Protein AF-A0A377Z7E3-F1 (afdb_monomer_lite)

Secondary structure (DSSP, 8-state):
-EEPTT---HHHHHHHHHHHHTT-TT--------------SS--HHHHHHHHHHTS-TTTEE--SSSGGGGGGG---PPPPP-B--HHHHTHHHHHHHHHHHT----HHHHHHHHHHHHHHTSPPBHHHHHHHHHHHSHHHH-HHHH---EETTEE-SS-HHHHHHHHHHH-TT------

Foldseek 3Di:
DFWDQVDADPCFVVVQVVCVVVVNPVDPIDGDDDDDDDDDDDDDPVVVVVVQPVVDDPVTHDDDPDPVCCVSNVDDDDDDDWDFQPCVVPNLVSVVVLCVVVVLPDDPVRSVVVSVVQVVVVHTDISVRSNVSSVCPPCVNVVDQQQDWDQDPNRTDPDGNVRVVCVVCVVPVPDDPPDD

Organism: Klebsiella pneumoniae subsp. ozaenae (NCBI:txid574)

Structure (mmCIF, N/CA/C/O backbone):
data_AF-A0A377Z7E3-F1
#
_entry.id   AF-A0A377Z7E3-F1
#
loop_
_atom_site.group_PDB
_atom_site.id
_atom_site.type_symbol
_atom_site.label_atom_id
_atom_site.label_alt_id
_atom_site.label_comp_id
_atom_site.label_asym_id
_atom_site.label_entity_id
_atom_site.label_seq_id
_atom_site.pdbx_PDB_ins_code
_atom_site.Cartn_x
_atom_site.Cartn_y
_atom_site.Cartn_z
_atom_site.occupancy
_atom_site.B_iso_or_equiv
_atom_site.auth_seq_id
_atom_site.auth_comp_id
_atom_site.auth_asym_id
_atom_site.auth_atom_id
_atom_site.pdbx_PDB_model_num
ATOM 1 N N . MET A 1 1 ? 14.430 1.741 -20.753 1.00 95.44 1 MET A N 1
ATOM 2 C CA . MET A 1 1 ? 13.654 2.227 -19.593 1.00 95.44 1 MET A CA 1
ATOM 3 C C . MET A 1 1 ? 12.196 1.831 -19.778 1.00 95.44 1 MET A C 1
ATOM 5 O O . MET A 1 1 ? 11.683 1.920 -20.891 1.00 95.44 1 MET A O 1
ATOM 9 N N . THR A 1 2 ? 11.559 1.338 -18.720 1.00 97.75 2 THR A N 1
ATOM 10 C CA . THR A 1 2 ? 10.147 0.916 -18.692 1.00 97.75 2 THR A CA 1
ATOM 11 C C . THR A 1 2 ? 9.539 1.254 -17.326 1.00 97.75 2 THR A C 1
ATOM 13 O O . THR A 1 2 ? 10.301 1.527 -16.396 1.00 97.75 2 THR A O 1
ATOM 16 N N . PRO A 1 3 ? 8.210 1.146 -17.136 1.00 97.88 3 PRO A N 1
ATOM 17 C CA . PRO A 1 3 ? 7.628 1.076 -15.795 1.00 97.88 3 PRO A CA 1
ATOM 18 C C . PRO A 1 3 ? 8.293 -0.021 -14.952 1.00 97.88 3 PRO A C 1
ATOM 20 O O . PRO A 1 3 ? 8.801 -1.009 -15.493 1.00 97.88 3 PRO A O 1
ATOM 23 N N . ARG A 1 4 ? 8.302 0.137 -13.626 1.00 97.12 4 ARG A N 1
ATOM 24 C CA . ARG A 1 4 ? 8.851 -0.877 -12.717 1.00 97.12 4 ARG A CA 1
ATOM 25 C C . ARG A 1 4 ? 8.019 -2.169 -12.793 1.00 97.12 4 ARG A C 1
ATOM 27 O O . ARG A 1 4 ? 6.788 -2.076 -12.750 1.00 97.12 4 ARG A O 1
ATOM 34 N N . PRO A 1 5 ? 8.634 -3.368 -12.827 1.00 96.38 5 PRO A N 1
ATOM 35 C CA . PRO A 1 5 ? 7.903 -4.627 -12.676 1.00 96.38 5 PRO A CA 1
ATOM 36 C C . PRO A 1 5 ? 6.971 -4.618 -11.456 1.00 96.38 5 PRO A C 1
ATOM 38 O O . PRO A 1 5 ? 7.317 -4.084 -10.403 1.00 96.38 5 PRO A O 1
ATOM 41 N N . GLY A 1 6 ? 5.776 -5.190 -11.614 1.00 95.31 6 GLY A N 1
ATOM 42 C CA . GLY A 1 6 ? 4.704 -5.118 -10.614 1.00 95.31 6 GLY A CA 1
ATOM 43 C C . GLY A 1 6 ? 3.823 -3.867 -10.706 1.00 95.31 6 GLY A C 1
ATOM 44 O O . GLY A 1 6 ? 2.843 -3.767 -9.973 1.00 95.31 6 GLY A O 1
ATOM 45 N N . THR A 1 7 ? 4.119 -2.934 -11.616 1.00 97.19 7 THR A N 1
ATOM 46 C CA . THR A 1 7 ? 3.246 -1.791 -11.925 1.00 97.19 7 THR A CA 1
ATOM 47 C C . THR A 1 7 ? 2.654 -1.909 -13.329 1.00 97.19 7 THR A C 1
ATOM 49 O O . THR A 1 7 ? 3.193 -2.601 -14.192 1.00 97.19 7 THR A O 1
ATOM 52 N N . ILE A 1 8 ? 1.520 -1.242 -13.550 1.00 97.69 8 ILE A N 1
ATOM 53 C CA . ILE A 1 8 ? 0.871 -1.119 -14.859 1.00 97.69 8 ILE A CA 1
ATOM 54 C C . ILE A 1 8 ? 0.723 0.371 -15.144 1.00 97.69 8 ILE A C 1
ATOM 56 O O . ILE A 1 8 ? 0.131 1.098 -14.342 1.00 97.69 8 ILE A O 1
ATOM 60 N N . SER A 1 9 ? 1.274 0.840 -16.264 1.00 98.06 9 SER A N 1
ATOM 61 C CA . SER A 1 9 ? 1.198 2.260 -16.601 1.00 98.06 9 SER A CA 1
ATOM 62 C C . SER A 1 9 ? -0.228 2.668 -17.015 1.00 98.06 9 SER A C 1
ATOM 64 O O . SER A 1 9 ? -0.956 1.876 -17.616 1.00 98.06 9 SER A O 1
ATOM 66 N N . PRO A 1 10 ? -0.647 3.931 -16.809 1.00 98.31 10 PRO A N 1
ATOM 67 C CA . PRO A 1 10 ? -1.912 4.420 -17.367 1.00 98.31 10 PRO A CA 1
ATOM 68 C C . PRO A 1 10 ? -1.971 4.341 -18.902 1.00 98.31 10 PRO A C 1
ATOM 70 O O . PRO A 1 10 ? -3.054 4.268 -19.485 1.00 98.31 10 PRO A O 1
ATOM 73 N N . TRP A 1 11 ? -0.807 4.370 -19.565 1.00 98.62 11 TRP A N 1
ATOM 74 C CA . TRP A 1 11 ? -0.704 4.139 -21.004 1.00 98.62 11 TRP A CA 1
ATOM 75 C C . TRP A 1 11 ? -1.096 2.700 -21.350 1.00 98.62 11 TRP A C 1
ATOM 77 O O . TRP A 1 11 ? -1.876 2.509 -22.278 1.00 98.62 11 TRP A O 1
ATOM 87 N N . SER A 1 12 ? -0.628 1.719 -20.570 1.00 98.44 12 SER A N 1
ATOM 88 C CA . SER A 1 12 ? -0.944 0.299 -20.740 1.00 98.44 12 SER A CA 1
ATOM 89 C C . SER A 1 12 ? -2.446 0.040 -20.713 1.00 98.44 12 SER A C 1
ATOM 91 O O . SER A 1 12 ? -2.963 -0.585 -21.641 1.00 98.44 12 SER A O 1
ATOM 93 N N . SER A 1 13 ? -3.163 0.581 -19.719 1.00 98.12 13 SER A N 1
ATOM 94 C CA . SER A 1 13 ? -4.624 0.445 -19.629 1.00 98.12 13 SER A CA 1
ATOM 95 C C . SER A 1 13 ? -5.312 0.973 -20.890 1.00 98.12 13 SER A C 1
ATOM 97 O O . SER A 1 13 ? -6.023 0.235 -21.562 1.00 98.12 13 SER A O 1
ATOM 99 N N . LYS A 1 14 ? -5.021 2.220 -21.289 1.00 98.44 14 LYS A N 1
ATOM 100 C CA . LYS A 1 14 ? -5.664 2.845 -22.458 1.00 98.44 14 LYS A CA 1
ATOM 101 C C . LYS A 1 14 ? -5.302 2.160 -23.775 1.00 98.44 14 LYS A C 1
ATOM 103 O O . LYS A 1 14 ? -6.159 2.008 -24.638 1.00 98.44 14 LYS A O 1
ATOM 108 N N . ALA A 1 15 ? -4.040 1.776 -23.959 1.00 98.62 15 ALA A N 1
ATOM 109 C CA . ALA A 1 15 ? -3.589 1.107 -25.175 1.00 98.62 15 ALA A CA 1
ATOM 110 C C . ALA A 1 15 ? -4.239 -0.274 -25.321 1.00 98.62 15 ALA A C 1
ATOM 112 O O . ALA A 1 15 ? -4.662 -0.640 -26.417 1.00 98.62 15 ALA A O 1
ATOM 113 N N . THR A 1 16 ? -4.357 -1.012 -24.215 1.00 98.50 16 THR A N 1
ATOM 114 C CA . THR A 1 16 ? -5.026 -2.318 -24.186 1.00 98.50 16 THR A CA 1
ATOM 115 C C . THR A 1 16 ? -6.519 -2.171 -24.493 1.00 98.50 16 THR A C 1
ATOM 117 O O . THR A 1 16 ? -7.018 -2.877 -25.367 1.00 98.50 16 THR A O 1
ATOM 120 N N . ASP A 1 17 ? -7.198 -1.184 -23.897 1.00 98.38 17 ASP A N 1
ATOM 121 C CA . ASP A 1 17 ? -8.607 -0.887 -24.199 1.00 98.38 17 ASP A CA 1
ATOM 122 C C . ASP A 1 17 ? -8.819 -0.539 -25.680 1.00 98.38 17 ASP A C 1
ATOM 124 O O . ASP A 1 17 ? -9.768 -1.006 -26.308 1.00 98.38 17 ASP A O 1
ATOM 128 N N . ILE A 1 18 ? -7.925 0.261 -26.276 1.00 98.62 18 ILE A N 1
ATOM 129 C CA . ILE A 1 18 ? -7.977 0.578 -27.712 1.00 98.62 18 ILE A CA 1
ATOM 130 C C . ILE A 1 18 ? -7.830 -0.699 -28.547 1.00 98.62 18 ILE A C 1
ATOM 132 O O . ILE A 1 18 ? -8.605 -0.898 -29.480 1.00 98.62 18 ILE A O 1
ATOM 136 N N . ALA A 1 19 ? -6.882 -1.579 -28.212 1.00 98.56 19 ALA A N 1
ATOM 137 C CA . ALA A 1 19 ? -6.703 -2.842 -28.924 1.00 98.56 19 ALA A CA 1
ATOM 138 C C . ALA A 1 19 ? -7.977 -3.704 -28.870 1.00 98.56 19 ALA A C 1
ATOM 140 O O . ALA A 1 19 ? -8.421 -4.211 -29.904 1.00 98.56 19 ALA A O 1
ATOM 141 N N . HIS A 1 20 ? -8.614 -3.808 -27.701 1.00 98.38 20 HIS A N 1
ATOM 142 C CA . HIS A 1 20 ? -9.880 -4.532 -27.538 1.00 98.38 20 HIS A CA 1
ATOM 143 C C . HIS A 1 20 ? -11.024 -3.893 -28.328 1.00 98.38 20 HIS A C 1
ATOM 145 O O . HIS A 1 20 ? -11.742 -4.603 -29.029 1.00 98.38 20 HIS A O 1
ATOM 151 N N . ASN A 1 21 ? -11.147 -2.564 -28.305 1.00 98.25 21 ASN A N 1
ATOM 152 C CA . ASN A 1 21 ? -12.148 -1.829 -29.087 1.00 98.25 21 ASN A CA 1
ATOM 153 C C . ASN A 1 21 ? -11.942 -1.969 -30.605 1.00 98.25 21 ASN A C 1
ATOM 155 O O . ASN A 1 21 ? -12.898 -1.880 -31.372 1.00 98.25 21 ASN A O 1
ATOM 159 N N . CYS A 1 22 ? -10.711 -2.232 -31.047 1.00 98.38 22 CYS A N 1
ATOM 160 C CA . CYS A 1 22 ? -10.384 -2.573 -32.431 1.00 98.38 22 CYS A CA 1
ATOM 161 C C . CYS A 1 22 ? -10.582 -4.067 -32.765 1.00 98.38 22 CYS A C 1
ATOM 163 O O . CYS A 1 22 ? -10.212 -4.497 -33.856 1.00 98.38 22 CYS A O 1
ATOM 165 N N . GLY A 1 23 ? -11.151 -4.866 -31.856 1.00 98.06 23 GLY A N 1
ATOM 166 C CA . GLY A 1 23 ? -11.430 -6.290 -32.065 1.00 98.06 23 GLY A CA 1
ATOM 167 C C . GLY A 1 23 ? -10.241 -7.225 -31.820 1.00 98.06 23 GLY A C 1
ATOM 168 O O . GLY A 1 23 ? -10.328 -8.409 -32.140 1.00 98.06 23 GLY A O 1
ATOM 169 N N . LEU A 1 24 ? -9.135 -6.738 -31.246 1.00 98.38 24 LEU A N 1
ATOM 170 C CA . LEU A 1 24 ? -7.927 -7.530 -30.983 1.00 98.38 24 LEU A CA 1
ATOM 171 C C . LEU A 1 24 ? -7.981 -8.203 -29.603 1.00 98.38 24 LEU A C 1
ATOM 173 O O . LEU A 1 24 ? -7.164 -7.927 -28.724 1.00 98.38 24 LEU A O 1
ATOM 177 N N . ALA A 1 25 ? -8.948 -9.100 -29.403 1.00 97.06 25 ALA A N 1
ATOM 178 C CA . ALA A 1 25 ? -9.170 -9.784 -28.124 1.00 97.06 25 ALA A CA 1
ATOM 179 C C . ALA A 1 25 ? -7.989 -10.667 -27.663 1.00 97.06 25 ALA A C 1
ATOM 181 O O . ALA A 1 25 ? -7.880 -10.988 -26.483 1.00 97.06 25 ALA A O 1
ATOM 182 N N . GLN A 1 26 ? -7.086 -11.049 -28.571 1.00 98.06 26 GLN A N 1
ATOM 183 C CA . GLN A 1 26 ? -5.872 -11.808 -28.256 1.00 98.06 26 GLN A CA 1
ATOM 184 C C . GLN A 1 26 ? -4.817 -10.994 -27.487 1.00 98.06 26 GLN A C 1
ATOM 186 O O . GLN A 1 26 ? -3.887 -11.568 -26.922 1.00 98.06 26 GLN A O 1
ATOM 191 N N . VAL A 1 27 ? -4.923 -9.661 -27.484 1.00 98.06 27 VAL A N 1
ATOM 192 C CA . VAL A 1 27 ? -3.998 -8.787 -26.757 1.00 98.06 27 VAL A CA 1
ATOM 193 C C . VAL A 1 27 ? -4.365 -8.811 -25.276 1.00 98.06 27 VAL A C 1
ATOM 195 O O . VAL A 1 27 ? -5.354 -8.213 -24.873 1.00 98.06 27 VAL A O 1
ATOM 198 N N . VAL A 1 28 ? -3.566 -9.485 -24.447 1.00 97.38 28 VAL A N 1
ATOM 199 C CA . VAL A 1 28 ? -3.808 -9.539 -22.991 1.00 97.38 28 VAL A CA 1
ATOM 200 C C . VAL A 1 28 ? -3.467 -8.204 -22.327 1.00 97.38 28 VAL A C 1
ATOM 202 O O . VAL A 1 28 ? -4.223 -7.716 -21.490 1.00 97.38 28 VAL A O 1
ATOM 205 N N . ARG A 1 29 ? -2.327 -7.609 -22.698 1.00 98.19 29 ARG A N 1
ATOM 206 C CA . ARG A 1 29 ? -1.879 -6.297 -22.223 1.00 98.19 29 ARG A CA 1
ATOM 207 C C . ARG A 1 29 ? -0.807 -5.725 -23.145 1.00 98.19 29 ARG A C 1
ATOM 209 O O . ARG A 1 29 ? 0.073 -6.457 -23.588 1.00 98.19 29 ARG A O 1
ATOM 216 N N . LEU A 1 30 ? -0.851 -4.418 -23.384 1.00 98.19 30 LEU A N 1
ATOM 217 C CA . LEU A 1 30 ? 0.221 -3.661 -24.037 1.00 98.19 30 LEU A CA 1
ATOM 218 C C . LEU A 1 30 ? 1.007 -2.862 -23.005 1.00 98.19 30 LEU A C 1
ATOM 220 O O . LEU A 1 30 ? 0.415 -2.320 -22.082 1.00 98.19 30 LEU A O 1
ATOM 224 N N . GLU A 1 31 ? 2.318 -2.727 -23.175 1.00 98.25 31 GLU A N 1
ATOM 225 C CA . GLU A 1 31 ? 3.137 -1.806 -22.378 1.00 98.25 31 GLU A CA 1
ATOM 226 C C . GLU A 1 31 ? 4.110 -1.043 -23.281 1.00 98.25 31 GLU A C 1
ATOM 228 O O . GLU A 1 31 ? 4.404 -1.479 -24.397 1.00 98.25 31 GLU A O 1
ATOM 233 N N . ARG A 1 32 ? 4.578 0.117 -22.815 1.00 97.62 32 ARG A N 1
ATOM 234 C CA . ARG A 1 32 ? 5.513 0.972 -23.546 1.00 97.62 32 ARG A CA 1
ATOM 235 C C . ARG A 1 32 ? 6.796 1.182 -22.754 1.00 97.62 32 ARG A C 1
ATOM 237 O O . ARG A 1 32 ? 6.765 1.464 -21.561 1.00 97.62 32 ARG A O 1
ATOM 244 N N . GLY A 1 33 ? 7.918 1.118 -23.460 1.00 96.56 33 GLY A N 1
ATOM 245 C CA . GLY A 1 33 ? 9.230 1.517 -22.963 1.00 96.56 33 GLY A CA 1
ATOM 246 C C . GLY A 1 33 ? 9.885 2.558 -23.864 1.00 96.56 33 GLY A C 1
ATOM 247 O O . GLY A 1 33 ? 9.421 2.819 -24.975 1.00 96.56 33 GLY A O 1
ATOM 248 N N . VAL A 1 34 ? 10.986 3.125 -23.378 1.00 97.00 34 VAL A N 1
ATOM 249 C CA . VAL A 1 34 ? 11.892 3.987 -24.142 1.00 97.00 34 VAL A CA 1
ATOM 250 C C . VAL A 1 34 ? 13.253 3.304 -24.223 1.00 97.00 34 VAL A C 1
ATOM 252 O O . VAL A 1 34 ? 13.865 2.988 -23.196 1.00 97.00 34 VAL A O 1
ATOM 255 N N . ALA A 1 35 ? 13.720 3.060 -25.445 1.00 97.00 35 ALA A N 1
ATOM 256 C CA . ALA A 1 35 ? 15.075 2.599 -25.708 1.00 97.00 35 ALA A CA 1
ATOM 257 C C . ALA A 1 35 ? 15.986 3.820 -25.880 1.00 97.00 35 ALA A C 1
ATOM 259 O O . ALA A 1 35 ? 15.791 4.615 -26.799 1.00 97.00 35 ALA A O 1
ATOM 260 N N . TYR A 1 36 ? 16.958 3.968 -24.983 1.00 96.25 36 TYR A N 1
ATOM 261 C CA . TYR A 1 36 ? 17.999 4.983 -25.098 1.00 96.25 36 TYR A CA 1
ATOM 262 C C . TYR A 1 36 ? 19.238 4.353 -25.718 1.00 96.25 36 TYR A C 1
ATOM 264 O O . TYR A 1 36 ? 19.710 3.319 -25.252 1.00 96.25 36 TYR A O 1
ATOM 272 N N . TYR A 1 37 ? 19.771 5.008 -26.742 1.00 94.81 37 TYR A N 1
ATOM 273 C CA . TYR A 1 37 ? 21.060 4.680 -27.330 1.00 94.81 37 TYR A CA 1
ATOM 274 C C . TYR A 1 37 ? 22.030 5.775 -26.908 1.00 94.81 37 TYR A C 1
ATOM 276 O O . TYR A 1 37 ? 21.859 6.934 -27.282 1.00 94.81 37 TYR A O 1
ATOM 284 N N . VAL A 1 38 ? 22.993 5.421 -26.060 1.00 93.44 38 VAL A N 1
ATOM 285 C CA . VAL A 1 38 ? 23.959 6.365 -25.497 1.00 93.44 38 VAL A CA 1
ATOM 286 C C . VAL A 1 38 ? 25.308 6.111 -26.144 1.00 93.44 38 VAL A C 1
ATOM 288 O O . VAL A 1 38 ? 25.922 5.068 -25.928 1.00 93.44 38 VAL A O 1
ATOM 291 N N . GLU A 1 39 ? 25.771 7.076 -26.928 1.00 94.62 39 GLU A N 1
ATOM 292 C CA . GLU A 1 39 ? 27.135 7.092 -27.440 1.00 94.62 39 GLU A CA 1
ATOM 293 C C . GLU A 1 39 ? 28.033 7.814 -26.435 1.00 94.62 39 GLU A C 1
ATOM 295 O O . GLU A 1 39 ? 27.836 8.989 -26.127 1.00 94.62 39 GLU A O 1
ATOM 300 N N . ALA A 1 40 ? 29.023 7.101 -25.908 1.00 90.44 40 ALA A N 1
ATOM 301 C CA . ALA A 1 40 ? 30.016 7.646 -24.998 1.00 90.44 40 ALA A CA 1
ATOM 302 C C . ALA A 1 40 ? 31.382 7.006 -25.274 1.00 90.44 40 ALA A C 1
ATOM 304 O O . ALA A 1 40 ? 31.472 5.914 -25.841 1.00 90.44 40 ALA A O 1
ATOM 305 N N . SER A 1 41 ? 32.455 7.678 -24.852 1.00 89.56 41 SER A N 1
ATOM 306 C CA . SER A 1 41 ? 33.762 7.032 -24.707 1.00 89.56 41 SER A CA 1
ATOM 307 C C . SER A 1 41 ? 33.707 5.969 -23.598 1.00 89.56 41 SER A C 1
ATOM 309 O O . SER A 1 41 ? 32.645 5.667 -23.056 1.00 89.56 41 SER A O 1
ATOM 311 N N . THR A 1 42 ? 34.840 5.365 -23.243 1.00 93.00 42 THR A N 1
ATOM 312 C CA . THR A 1 42 ? 34.879 4.323 -22.212 1.00 93.00 42 THR A CA 1
ATOM 313 C C . THR A 1 42 ? 34.376 4.854 -20.865 1.00 93.00 42 THR A C 1
ATOM 315 O O . THR A 1 42 ? 35.088 5.576 -20.167 1.00 93.00 42 THR A O 1
ATOM 318 N N . LEU A 1 43 ? 33.148 4.484 -20.498 1.00 94.19 43 LEU A N 1
ATOM 319 C CA . LEU A 1 43 ? 32.571 4.741 -19.184 1.00 94.19 43 LEU A CA 1
ATOM 320 C C . LEU A 1 43 ? 32.850 3.559 -18.258 1.00 94.19 43 LEU A C 1
ATOM 322 O O . LEU A 1 43 ? 32.777 2.395 -18.655 1.00 94.19 43 LEU A O 1
ATOM 326 N N . THR A 1 44 ? 33.146 3.867 -17.002 1.00 96.25 44 THR A N 1
ATOM 327 C CA . THR A 1 44 ? 33.170 2.870 -15.927 1.00 96.25 44 THR A CA 1
ATOM 328 C C . THR A 1 44 ? 31.747 2.427 -15.575 1.00 96.25 44 THR A C 1
ATOM 330 O O . THR A 1 44 ? 30.774 3.123 -15.868 1.00 96.25 44 THR A O 1
ATOM 333 N N . GLU A 1 45 ? 31.606 1.294 -14.890 1.00 94.00 45 GLU A N 1
ATOM 334 C CA . GLU A 1 45 ? 30.305 0.794 -14.418 1.00 94.00 45 GLU A CA 1
ATOM 335 C C . GLU A 1 45 ? 29.559 1.822 -13.545 1.00 94.00 45 GLU A C 1
ATOM 337 O O . GLU A 1 45 ? 28.366 2.055 -13.729 1.00 94.00 45 GLU A O 1
ATOM 342 N N . ALA A 1 46 ? 30.277 2.524 -12.660 1.00 96.44 46 ALA A N 1
ATOM 343 C CA . ALA A 1 46 ? 29.700 3.579 -11.825 1.00 96.44 46 ALA A CA 1
ATOM 344 C C . ALA A 1 46 ? 29.173 4.767 -12.650 1.00 96.44 46 ALA A C 1
ATOM 346 O O . ALA A 1 46 ? 28.151 5.362 -12.310 1.00 96.44 46 ALA A O 1
ATOM 347 N N . GLN A 1 47 ? 29.844 5.104 -13.755 1.00 96.31 47 GLN A N 1
ATOM 348 C CA . GLN A 1 47 ? 29.383 6.155 -14.662 1.00 96.31 47 GLN A CA 1
ATOM 349 C C . GLN A 1 47 ? 28.165 5.704 -15.471 1.00 96.31 47 GLN A C 1
ATOM 351 O O . GLN A 1 47 ? 27.247 6.498 -15.654 1.00 96.31 47 GLN A O 1
ATOM 356 N N . TRP A 1 48 ? 28.098 4.436 -15.885 1.00 95.12 48 TRP A N 1
ATOM 357 C CA . TRP A 1 48 ? 26.889 3.879 -16.496 1.00 95.12 48 TRP A CA 1
ATOM 358 C C . TRP A 1 48 ? 25.693 3.892 -15.542 1.00 95.12 48 TRP A C 1
ATOM 360 O O . TRP A 1 48 ? 24.591 4.244 -15.959 1.00 95.12 48 TRP A O 1
ATOM 370 N N . ALA A 1 49 ? 25.904 3.593 -14.258 1.00 94.62 49 ALA A N 1
ATOM 371 C CA . ALA A 1 49 ? 24.858 3.707 -13.244 1.00 94.62 49 ALA A CA 1
ATOM 372 C C . ALA A 1 49 ? 24.369 5.159 -13.076 1.00 94.62 49 ALA A C 1
ATOM 374 O O . ALA A 1 49 ? 23.165 5.388 -12.964 1.00 94.62 49 ALA A O 1
ATOM 375 N N . ALA A 1 50 ? 25.278 6.140 -13.118 1.00 95.94 50 ALA A N 1
ATOM 376 C CA . ALA A 1 50 ? 24.917 7.558 -13.084 1.00 95.94 50 ALA A CA 1
ATOM 377 C C . ALA A 1 50 ? 24.118 7.979 -14.328 1.00 95.94 50 ALA A C 1
ATOM 379 O O . ALA A 1 50 ? 23.087 8.628 -14.198 1.00 95.94 50 ALA A O 1
ATOM 380 N N . VAL A 1 51 ? 24.529 7.543 -15.524 1.00 95.44 51 VAL A N 1
ATOM 381 C CA . VAL A 1 51 ? 23.765 7.774 -16.762 1.00 95.44 51 VAL A CA 1
ATOM 382 C C . VAL A 1 51 ? 22.369 7.163 -16.654 1.00 95.44 51 VAL A C 1
ATOM 384 O O . VAL A 1 51 ? 21.385 7.833 -16.940 1.00 95.44 51 VAL A O 1
ATOM 387 N N . ALA A 1 52 ? 22.256 5.915 -16.196 1.00 95.38 52 ALA A N 1
ATOM 388 C CA . ALA A 1 52 ? 20.963 5.268 -16.008 1.00 95.38 52 ALA A CA 1
ATOM 389 C C . ALA A 1 52 ? 20.068 6.049 -15.031 1.00 95.38 52 ALA A C 1
ATOM 391 O O . ALA A 1 52 ? 18.877 6.190 -15.300 1.00 95.38 52 ALA A O 1
ATOM 392 N N . ALA A 1 53 ? 20.625 6.586 -13.940 1.00 96.69 53 ALA A N 1
ATOM 393 C CA . ALA A 1 53 ? 19.894 7.391 -12.960 1.00 96.69 53 ALA A CA 1
ATOM 394 C C . ALA A 1 53 ? 19.311 8.691 -13.543 1.00 96.69 53 ALA A C 1
ATOM 396 O O . ALA A 1 53 ? 18.223 9.084 -13.139 1.00 96.69 53 ALA A O 1
ATOM 397 N N . GLU A 1 54 ? 19.978 9.311 -14.519 1.00 96.81 54 GLU A N 1
ATOM 398 C CA . GLU A 1 54 ? 19.465 10.497 -15.227 1.00 96.81 54 GLU A CA 1
ATOM 399 C C . GLU A 1 54 ? 18.358 10.163 -16.245 1.00 96.81 54 GLU A C 1
ATOM 401 O O .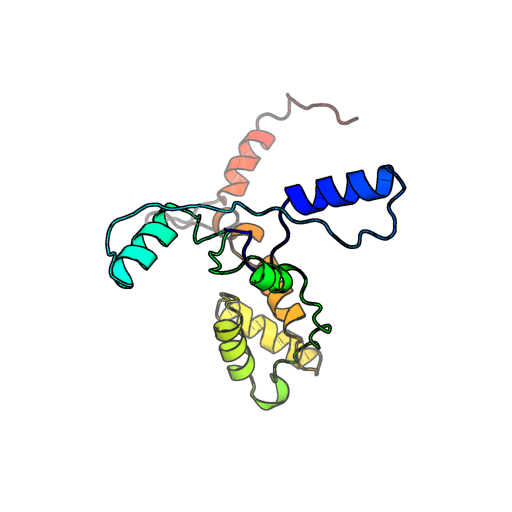 GLU A 1 54 ? 17.591 11.033 -16.653 1.00 96.81 54 GLU A O 1
ATOM 406 N N . LEU A 1 55 ? 18.266 8.902 -16.683 1.00 96.50 55 LEU A N 1
ATOM 407 C CA . LEU A 1 55 ? 17.364 8.467 -17.757 1.00 96.50 55 LEU A CA 1
ATOM 408 C C . LEU A 1 55 ? 16.026 7.893 -17.271 1.00 96.50 55 LEU A C 1
ATOM 410 O O . LEU A 1 55 ? 15.225 7.460 -18.104 1.00 96.50 55 LEU A O 1
ATOM 414 N N . HIS A 1 56 ? 15.783 7.828 -15.961 1.00 97.56 56 HIS A N 1
ATOM 415 C CA . HIS A 1 56 ? 14.533 7.284 -15.431 1.00 97.56 56 HIS A CA 1
ATOM 416 C C . HIS A 1 56 ? 14.133 7.907 -14.092 1.00 97.56 56 HIS A C 1
ATOM 418 O O . HIS A 1 56 ? 14.975 8.312 -13.292 1.00 97.56 56 HIS A O 1
ATOM 424 N N . ASP A 1 57 ? 12.835 7.900 -13.802 1.00 97.75 57 ASP A N 1
ATOM 425 C CA . ASP A 1 57 ? 12.338 8.161 -12.454 1.00 97.75 57 ASP A CA 1
ATOM 426 C C . ASP A 1 57 ? 12.439 6.887 -11.606 1.00 97.75 57 ASP A C 1
ATOM 428 O O . ASP A 1 57 ? 11.659 5.943 -11.763 1.00 97.75 57 ASP A O 1
ATOM 432 N N . ARG A 1 58 ? 13.354 6.877 -10.630 1.00 97.00 58 ARG A N 1
ATOM 433 C CA . ARG A 1 58 ? 13.541 5.744 -9.705 1.00 97.00 58 ARG A CA 1
ATOM 434 C C . ARG A 1 58 ? 12.263 5.310 -8.974 1.00 97.00 58 ARG A C 1
ATOM 436 O O . ARG A 1 58 ? 12.182 4.167 -8.524 1.00 97.00 58 ARG A O 1
ATOM 443 N N . MET A 1 59 ? 11.280 6.201 -8.805 1.00 97.12 59 MET A N 1
ATOM 444 C CA . MET A 1 59 ? 10.020 5.936 -8.105 1.00 97.12 59 MET A CA 1
ATOM 445 C C . MET A 1 59 ? 8.972 5.246 -8.980 1.00 97.12 59 MET A C 1
ATOM 447 O O . MET A 1 59 ? 8.090 4.590 -8.415 1.00 97.12 59 MET A O 1
ATOM 451 N N . MET A 1 60 ? 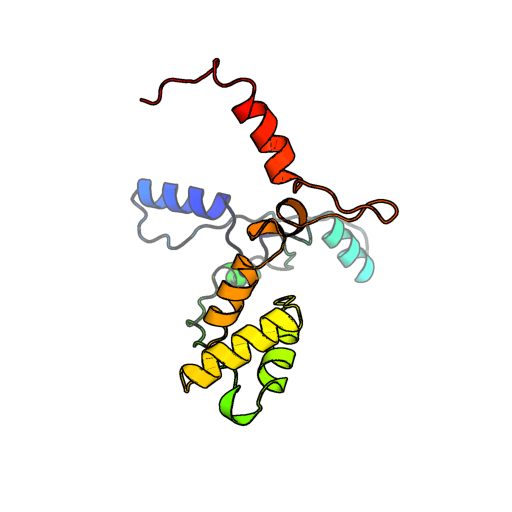9.094 5.296 -10.307 1.00 97.00 60 MET A N 1
ATOM 452 C CA . MET A 1 60 ? 8.095 4.739 -11.232 1.00 97.00 60 MET A CA 1
ATOM 453 C C . MET A 1 60 ? 8.670 3.749 -12.248 1.00 97.00 60 MET A C 1
ATOM 455 O O . MET A 1 60 ? 7.953 2.872 -12.731 1.00 97.00 60 MET A O 1
ATOM 459 N N . GLU A 1 61 ? 9.956 3.856 -12.557 1.00 98.00 61 GLU A N 1
ATOM 460 C CA . GLU A 1 61 ? 10.574 3.221 -13.714 1.00 98.00 61 GLU A CA 1
ATOM 461 C C . GLU A 1 61 ? 11.730 2.297 -13.319 1.00 98.00 61 GLU A C 1
ATOM 463 O O . GLU A 1 61 ? 12.163 2.212 -12.167 1.00 98.00 61 GLU A O 1
ATOM 468 N N . SER A 1 62 ? 12.211 1.532 -14.291 1.00 96.56 62 SER A N 1
ATOM 469 C CA . SER A 1 62 ? 13.396 0.687 -14.178 1.00 96.56 62 SER A CA 1
ATOM 470 C C . SER A 1 62 ? 14.176 0.689 -15.488 1.00 96.56 62 SER A C 1
ATOM 472 O O . SER A 1 62 ? 13.621 0.860 -16.582 1.00 96.56 62 SER A O 1
ATOM 474 N N . VAL A 1 63 ? 15.489 0.505 -15.373 1.00 96.38 63 VAL A N 1
ATOM 475 C CA . VAL A 1 63 ? 16.400 0.405 -16.513 1.00 96.38 63 VAL A CA 1
ATOM 476 C C . VAL A 1 63 ? 16.768 -1.058 -16.715 1.00 96.38 63 VAL A C 1
ATOM 478 O O . VAL A 1 63 ? 17.118 -1.758 -15.769 1.00 96.38 63 VAL A O 1
ATOM 481 N N . PHE A 1 64 ? 16.667 -1.503 -17.962 1.00 94.94 64 PHE A N 1
ATOM 482 C CA . PHE A 1 64 ? 17.097 -2.818 -18.412 1.00 94.94 64 PHE A CA 1
ATOM 483 C C . PHE A 1 64 ? 18.138 -2.645 -19.514 1.00 94.94 64 PHE A C 1
ATOM 485 O O . PHE A 1 64 ? 18.090 -1.669 -20.266 1.00 94.94 64 PHE A O 1
ATOM 492 N N . ASP A 1 65 ? 19.056 -3.597 -19.579 1.00 91.19 65 ASP A N 1
ATOM 493 C CA . ASP A 1 65 ? 20.149 -3.709 -20.545 1.00 91.19 65 ASP A CA 1
ATOM 494 C C . ASP A 1 65 ? 19.724 -4.374 -21.865 1.00 91.19 65 ASP A C 1
ATOM 496 O O . ASP A 1 65 ? 20.365 -4.161 -22.892 1.00 91.19 65 ASP A O 1
ATOM 500 N N . ALA A 1 66 ? 18.624 -5.130 -21.854 1.00 93.19 66 ALA A N 1
ATOM 501 C CA . ALA A 1 66 ? 18.086 -5.841 -23.011 1.00 93.19 66 ALA A CA 1
ATOM 502 C C . ALA A 1 66 ? 16.567 -5.641 -23.160 1.00 93.19 66 ALA A C 1
ATOM 504 O O . ALA A 1 66 ? 15.853 -5.433 -22.174 1.00 93.19 66 ALA A O 1
ATOM 505 N N . LEU A 1 67 ? 16.053 -5.725 -24.393 1.00 92.88 67 LEU A N 1
ATOM 506 C CA . LEU A 1 67 ? 14.614 -5.587 -24.666 1.00 92.88 67 LEU A CA 1
ATOM 507 C C . LEU A 1 67 ? 13.821 -6.778 -24.115 1.00 92.88 67 LEU A C 1
ATOM 509 O O . LEU A 1 67 ? 12.720 -6.605 -23.596 1.00 92.88 67 LEU A O 1
ATOM 513 N N . GLU A 1 68 ? 14.410 -7.969 -24.166 1.00 94.00 68 GLU A N 1
ATOM 514 C CA . GLU A 1 68 ? 13.849 -9.237 -23.698 1.00 94.00 68 GLU A CA 1
ATOM 515 C C . GLU A 1 68 ? 13.578 -9.208 -22.188 1.00 94.00 68 GLU A C 1
ATOM 517 O O . GLU A 1 68 ? 12.618 -9.802 -21.704 1.00 94.00 68 GLU A O 1
ATOM 522 N N . ALA A 1 69 ? 14.352 -8.426 -21.425 1.00 93.25 69 ALA A N 1
ATOM 523 C CA . ALA A 1 69 ? 14.096 -8.219 -20.001 1.00 93.25 69 ALA A CA 1
ATOM 524 C C . ALA A 1 69 ? 12.723 -7.568 -19.726 1.00 93.25 69 ALA A C 1
ATOM 526 O O . ALA A 1 69 ? 12.211 -7.676 -18.608 1.00 93.25 69 ALA A O 1
ATOM 527 N N . GLY A 1 70 ? 12.103 -6.950 -20.740 1.00 92.00 70 GLY A N 1
ATOM 528 C CA . GLY A 1 70 ? 10.735 -6.439 -20.701 1.00 92.00 70 GLY A CA 1
ATOM 529 C C . GLY A 1 70 ? 9.670 -7.511 -20.440 1.00 92.00 70 GLY A C 1
ATOM 530 O O . GLY A 1 70 ? 8.594 -7.172 -19.952 1.00 92.00 70 GLY A O 1
ATOM 531 N N . GLU A 1 71 ? 9.962 -8.801 -20.647 1.00 94.56 71 GLU A N 1
ATOM 532 C CA . GLU A 1 71 ? 9.064 -9.906 -20.268 1.00 94.56 71 GLU A CA 1
ATOM 533 C C . GLU A 1 71 ? 8.699 -9.879 -18.774 1.00 94.56 71 GLU A C 1
ATOM 535 O O . GLU A 1 71 ? 7.576 -10.220 -18.398 1.00 94.56 71 GLU A O 1
ATOM 540 N N . LYS A 1 72 ? 9.600 -9.374 -17.916 1.00 95.44 72 LYS A N 1
ATOM 541 C CA . LYS A 1 72 ? 9.363 -9.209 -16.469 1.00 95.44 72 LYS A CA 1
ATOM 542 C C . LYS A 1 72 ? 8.165 -8.313 -16.158 1.00 95.44 72 LYS A C 1
ATOM 544 O O . LYS A 1 72 ? 7.575 -8.440 -15.087 1.00 95.44 72 LYS A O 1
ATOM 549 N N . LEU A 1 73 ? 7.788 -7.421 -17.074 1.00 96.75 73 LEU A N 1
ATOM 550 C CA . LEU A 1 73 ? 6.610 -6.572 -16.916 1.00 96.75 73 LEU A CA 1
ATOM 551 C C . LEU A 1 73 ? 5.316 -7.379 -16.969 1.00 96.75 73 LEU A C 1
ATOM 553 O O . LEU A 1 73 ? 4.316 -6.897 -16.447 1.00 96.75 73 LEU A O 1
ATOM 557 N N . PHE A 1 74 ? 5.327 -8.577 -17.565 1.00 96.81 74 PHE A N 1
ATOM 558 C CA . PHE A 1 74 ? 4.164 -9.431 -17.830 1.00 96.81 74 PHE A CA 1
ATOM 559 C C . PHE A 1 74 ? 4.122 -10.714 -16.996 1.00 96.81 74 PHE A C 1
ATOM 561 O O . PHE A 1 74 ? 3.326 -11.605 -17.284 1.00 96.81 74 PHE A O 1
ATOM 568 N N . ALA A 1 75 ? 4.941 -10.806 -15.947 1.00 94.44 75 ALA A N 1
ATOM 569 C CA . ALA A 1 75 ? 4.948 -11.960 -15.059 1.00 94.44 75 ALA A CA 1
ATOM 570 C C . ALA A 1 75 ? 3.555 -12.225 -14.455 1.00 94.44 75 ALA A C 1
ATOM 572 O O . ALA A 1 75 ? 2.907 -11.330 -13.906 1.00 94.44 75 ALA A O 1
ATOM 573 N N . HIS A 1 76 ? 3.108 -13.479 -14.540 1.00 92.25 76 HIS A N 1
ATOM 574 C CA . HIS A 1 76 ? 1.902 -13.949 -13.868 1.00 92.25 76 HIS A CA 1
ATOM 575 C C . HIS A 1 76 ? 2.270 -14.519 -12.500 1.00 92.25 76 HIS A C 1
ATOM 577 O O . HIS A 1 76 ? 3.104 -15.417 -12.392 1.00 92.25 76 HIS A O 1
ATOM 583 N N . HIS A 1 77 ? 1.612 -14.018 -11.459 1.00 91.75 77 HIS A N 1
ATOM 584 C CA . HIS A 1 77 ? 1.781 -14.491 -10.090 1.00 91.75 77 HIS A CA 1
ATOM 585 C C . HIS A 1 77 ? 0.520 -15.217 -9.631 1.00 91.75 77 HIS A C 1
ATOM 587 O O . HIS A 1 77 ? -0.594 -14.851 -10.009 1.00 91.75 77 HIS A O 1
ATOM 593 N N . GLN A 1 78 ? 0.698 -16.251 -8.814 1.00 94.56 78 GLN A N 1
ATOM 594 C CA . GLN A 1 78 ? -0.425 -16.896 -8.143 1.00 94.56 78 GLN A CA 1
ATOM 595 C C . GLN A 1 78 ? -0.915 -16.012 -6.988 1.00 94.56 78 GLN A C 1
ATOM 597 O O . GLN A 1 78 ? -0.086 -15.351 -6.356 1.00 94.56 78 GLN A O 1
ATOM 602 N N . PRO A 1 79 ? -2.228 -15.991 -6.693 1.00 95.31 79 PRO A N 1
ATOM 603 C CA . PRO A 1 79 ? -2.749 -15.273 -5.537 1.00 95.31 79 PRO A CA 1
ATOM 604 C C . PRO A 1 79 ? -2.063 -15.713 -4.237 1.00 95.31 79 PRO A C 1
ATOM 606 O O . PRO A 1 79 ? -2.005 -16.905 -3.931 1.00 95.31 79 PRO A O 1
ATOM 609 N N . THR A 1 80 ? -1.561 -14.750 -3.464 1.00 94.81 80 THR A N 1
ATOM 610 C CA . THR A 1 80 ? -0.986 -15.007 -2.138 1.00 94.81 80 THR A CA 1
ATOM 611 C C . THR A 1 80 ? -2.108 -15.339 -1.145 1.00 94.81 80 THR A C 1
ATOM 613 O O . THR A 1 80 ? -3.111 -14.620 -1.120 1.00 94.81 80 THR A O 1
ATOM 616 N N . PRO A 1 81 ? -1.980 -16.403 -0.328 1.00 96.44 81 PRO A N 1
ATOM 617 C CA . PRO A 1 81 ? -2.976 -16.727 0.689 1.00 96.44 81 PRO A CA 1
ATOM 618 C C . PRO A 1 81 ? -3.000 -15.680 1.812 1.00 96.44 81 PRO A C 1
ATOM 620 O O . PRO A 1 81 ? -2.006 -15.005 2.074 1.00 96.44 81 PRO A O 1
ATOM 623 N N . VAL A 1 82 ? -4.142 -15.582 2.494 1.00 96.81 82 VAL A N 1
ATOM 624 C CA . VAL A 1 82 ? -4.306 -14.751 3.696 1.00 96.81 82 VAL A CA 1
ATOM 625 C C . VAL A 1 82 ? -3.382 -15.228 4.820 1.00 96.81 82 VAL A C 1
ATOM 627 O O . VAL A 1 82 ? -3.193 -16.436 4.993 1.00 96.81 82 VAL A O 1
ATOM 630 N N . THR A 1 83 ? -2.843 -14.295 5.607 1.00 97.38 83 THR A N 1
ATOM 631 C CA . THR A 1 83 ? -2.011 -14.620 6.773 1.00 97.38 83 THR A CA 1
ATOM 632 C C . THR A 1 83 ? -2.771 -14.344 8.064 1.00 97.38 83 THR A C 1
ATOM 634 O O . THR A 1 83 ? -3.244 -13.234 8.291 1.00 97.38 83 THR A O 1
ATOM 637 N N . SER A 1 84 ? -2.849 -15.339 8.946 1.00 98.12 84 SER A N 1
ATOM 638 C CA . SER A 1 84 ? -3.357 -15.163 10.310 1.00 98.12 84 SER A CA 1
ATOM 639 C C . SER A 1 84 ? -2.243 -14.647 11.226 1.00 98.12 84 SER A C 1
ATOM 641 O O . SER A 1 84 ? -1.110 -15.116 11.140 1.00 98.12 84 SER A O 1
ATOM 643 N N . VAL A 1 85 ? -2.561 -13.722 12.130 1.00 98.44 85 VAL A N 1
ATOM 644 C CA . VAL A 1 85 ? -1.662 -13.247 13.196 1.00 98.44 85 VAL A CA 1
ATOM 645 C C . VAL A 1 85 ? -1.993 -13.996 14.483 1.00 98.44 85 VAL A C 1
ATOM 647 O O . VAL A 1 85 ? -3.147 -13.984 14.908 1.00 98.44 85 VAL A O 1
ATOM 650 N N . ASP A 1 86 ? -1.015 -14.675 15.086 1.00 98.12 86 ASP A N 1
ATOM 651 C CA . ASP A 1 86 ? -1.266 -15.642 16.164 1.00 98.12 86 ASP A CA 1
ATOM 652 C C . ASP A 1 86 ? -1.464 -15.013 17.552 1.00 98.12 86 ASP A C 1
ATOM 654 O O . ASP A 1 86 ? -0.699 -15.226 18.487 1.00 98.12 86 ASP A O 1
ATOM 658 N N . LEU A 1 87 ? -2.532 -14.231 17.702 1.00 98.25 87 LEU A N 1
ATOM 659 C CA . LEU A 1 87 ? -2.915 -13.619 18.973 1.00 98.25 87 LEU A CA 1
ATOM 660 C C . LEU A 1 87 ? -3.225 -14.654 20.067 1.00 98.25 87 LEU A C 1
ATOM 662 O O . LEU A 1 87 ? -2.907 -14.429 21.231 1.00 98.25 87 LEU A O 1
ATOM 666 N N . LEU A 1 88 ? -3.877 -15.767 19.731 1.00 97.00 88 LEU A N 1
ATOM 667 C CA . LEU A 1 88 ? -4.268 -16.778 20.714 1.00 97.00 88 LEU A CA 1
ATOM 668 C C . LEU A 1 88 ? -3.066 -17.581 21.230 1.00 97.00 88 LEU A C 1
ATOM 670 O O . LEU A 1 88 ? -3.083 -17.991 22.391 1.00 97.00 88 LEU A O 1
ATOM 674 N N . GLY A 1 89 ? -2.046 -17.806 20.394 1.00 97.25 89 GLY A N 1
ATOM 675 C CA . GLY A 1 89 ? -0.817 -18.504 20.777 1.00 97.25 89 GLY A CA 1
ATOM 676 C C . GLY A 1 89 ? 0.250 -17.598 21.396 1.00 97.25 89 GLY A C 1
ATOM 677 O O . GLY A 1 89 ? 0.884 -17.981 22.379 1.00 97.25 89 GLY A O 1
ATOM 678 N N . GLU A 1 90 ? 0.433 -16.389 20.861 1.00 97.50 90 GLU A N 1
ATOM 679 C CA . GLU A 1 90 ? 1.539 -15.485 21.223 1.00 97.50 90 GLU A CA 1
ATOM 680 C C . GLU A 1 90 ? 1.081 -14.254 22.030 1.00 97.50 90 GLU A C 1
ATOM 682 O O . GLU A 1 90 ? 1.895 -13.459 22.510 1.00 97.50 90 GLU A O 1
ATOM 687 N N . GLY A 1 91 ? -0.229 -14.084 22.224 1.00 96.56 91 GLY A N 1
ATOM 688 C CA . GLY A 1 91 ? -0.796 -12.966 22.970 1.00 96.56 91 GLY A CA 1
ATOM 689 C C . GLY A 1 91 ? -0.543 -11.616 22.294 1.00 96.56 91 GLY A C 1
ATOM 690 O O . GLY A 1 91 ? -0.413 -11.506 21.073 1.00 96.56 91 GLY A O 1
ATOM 691 N N . ARG A 1 92 ? -0.461 -10.554 23.106 1.00 98.00 92 ARG A N 1
ATOM 692 C CA . ARG A 1 92 ? -0.259 -9.169 22.638 1.00 98.00 92 ARG A CA 1
ATOM 693 C C . ARG A 1 92 ? 0.961 -9.010 21.725 1.00 98.00 92 ARG A C 1
ATOM 695 O O . ARG A 1 92 ? 0.942 -8.162 20.836 1.00 98.00 92 ARG A O 1
ATOM 702 N N . GLN A 1 93 ? 2.006 -9.818 21.926 1.00 98.38 93 GLN A N 1
ATOM 703 C CA . GLN A 1 93 ? 3.239 -9.729 21.143 1.00 98.38 93 GLN A CA 1
ATOM 704 C C . GLN A 1 93 ? 2.988 -9.973 19.649 1.00 98.38 93 GLN A C 1
ATOM 706 O O . GLN A 1 93 ? 3.539 -9.245 18.828 1.00 98.38 93 GLN A O 1
ATOM 711 N N . ALA A 1 94 ? 2.067 -10.878 19.296 1.00 98.44 94 ALA A N 1
ATOM 712 C CA . ALA A 1 94 ? 1.690 -11.138 17.904 1.00 98.44 94 ALA A CA 1
ATOM 713 C C . ALA A 1 94 ? 1.200 -9.863 17.193 1.00 98.44 94 ALA A C 1
ATOM 715 O O . ALA A 1 94 ? 1.506 -9.618 16.024 1.00 98.44 94 ALA A O 1
ATOM 716 N N . LEU A 1 95 ? 0.439 -9.026 17.911 1.00 98.50 95 LEU A N 1
ATOM 717 C CA . LEU A 1 95 ? -0.079 -7.759 17.394 1.00 98.50 95 LEU A CA 1
ATOM 718 C C . LEU A 1 95 ? 1.012 -6.693 17.295 1.00 98.50 95 LEU A C 1
ATOM 720 O O . LEU A 1 95 ? 1.010 -5.931 16.333 1.00 98.50 95 LEU A O 1
ATOM 724 N N . ILE A 1 96 ? 1.955 -6.652 18.241 1.00 98.50 96 ILE A N 1
ATOM 725 C CA . ILE A 1 96 ? 3.112 -5.744 18.188 1.00 98.50 96 ILE A CA 1
ATOM 726 C C . ILE A 1 96 ? 3.988 -6.073 16.973 1.00 98.50 96 ILE A C 1
ATOM 728 O O . ILE A 1 96 ? 4.346 -5.184 16.197 1.00 98.50 96 ILE A O 1
ATOM 732 N N . ASP A 1 97 ? 4.274 -7.354 16.762 1.00 98.44 97 ASP A N 1
ATOM 733 C CA . ASP A 1 97 ? 5.105 -7.814 15.652 1.00 98.44 97 ASP A CA 1
ATOM 734 C C . ASP A 1 97 ? 4.401 -7.588 14.311 1.00 98.44 97 ASP A C 1
ATOM 736 O O . ASP A 1 97 ? 5.018 -7.133 13.344 1.00 98.44 97 ASP A O 1
ATOM 740 N N . ALA A 1 98 ? 3.087 -7.833 14.246 1.00 98.25 98 ALA A N 1
ATOM 741 C CA . ALA A 1 98 ? 2.278 -7.498 13.079 1.00 98.25 98 ALA A CA 1
ATOM 742 C C . ALA A 1 98 ? 2.240 -5.984 12.813 1.00 98.25 98 ALA A C 1
ATOM 744 O O . ALA A 1 98 ? 2.372 -5.580 11.658 1.00 98.25 98 ALA A O 1
ATOM 745 N N . ASN A 1 99 ? 2.116 -5.151 13.852 1.00 98.38 99 ASN A N 1
ATOM 746 C CA . ASN A 1 99 ? 2.126 -3.692 13.737 1.00 98.38 99 ASN A CA 1
ATOM 747 C C . ASN A 1 99 ? 3.422 -3.195 13.082 1.00 98.38 99 ASN A C 1
ATOM 749 O O . ASN A 1 99 ? 3.367 -2.382 12.159 1.00 98.38 99 ASN A O 1
ATOM 753 N N . LEU A 1 100 ? 4.574 -3.732 13.498 1.00 98.06 100 LEU A N 1
ATOM 754 C CA . LEU A 1 100 ? 5.869 -3.378 12.918 1.00 98.06 100 LEU A CA 1
ATOM 755 C C . LEU A 1 100 ? 6.025 -3.923 11.493 1.00 98.06 100 LEU A C 1
ATOM 757 O O . LEU A 1 100 ? 6.358 -3.177 10.574 1.00 98.06 100 LEU A O 1
ATOM 761 N N . ARG A 1 101 ? 5.766 -5.220 11.296 1.00 97.94 101 ARG A N 1
ATOM 762 C CA . ARG A 1 101 ? 5.969 -5.913 10.015 1.00 97.94 101 ARG A CA 1
ATOM 763 C C . ARG A 1 101 ? 5.084 -5.368 8.896 1.00 97.94 101 ARG A C 1
ATOM 765 O O . ARG A 1 101 ? 5.526 -5.308 7.754 1.00 97.94 101 ARG A O 1
ATOM 772 N N . LEU A 1 102 ? 3.840 -5.013 9.214 1.00 97.19 102 LEU A N 1
ATOM 773 C CA . LEU A 1 102 ? 2.867 -4.482 8.257 1.00 97.19 102 LEU A CA 1
ATOM 774 C C . LEU A 1 102 ? 2.841 -2.941 8.237 1.00 97.19 102 LEU A C 1
ATOM 776 O O . LEU A 1 102 ? 2.149 -2.353 7.411 1.00 97.19 102 LEU A O 1
ATOM 780 N N . GLY A 1 103 ? 3.584 -2.269 9.124 1.00 97.69 103 GLY A N 1
ATOM 781 C CA . GLY A 1 103 ? 3.603 -0.807 9.205 1.00 97.69 103 GLY A CA 1
ATOM 782 C C . GLY A 1 103 ? 2.232 -0.205 9.524 1.00 97.69 103 GLY A C 1
ATOM 783 O O . GLY A 1 103 ? 1.834 0.767 8.887 1.00 97.69 103 GLY A O 1
ATOM 784 N N . LEU A 1 104 ? 1.495 -0.792 10.475 1.00 97.62 104 LEU A N 1
ATOM 785 C CA . LEU A 1 104 ? 0.112 -0.391 10.781 1.00 97.62 104 LEU A CA 1
ATOM 786 C C . LEU A 1 104 ? 0.023 0.922 11.578 1.00 97.62 104 LEU A C 1
ATOM 788 O O . LEU A 1 104 ? -1.031 1.551 11.592 1.00 97.62 104 LEU A O 1
ATOM 792 N N . ALA A 1 105 ? 1.119 1.331 12.227 1.00 97.38 105 ALA A N 1
ATOM 793 C CA . ALA A 1 105 ? 1.216 2.544 13.044 1.00 97.38 105 ALA A CA 1
ATOM 794 C C . ALA A 1 105 ? 0.118 2.662 14.123 1.00 97.38 105 ALA A C 1
ATOM 796 O O . ALA A 1 105 ? -0.366 3.757 14.408 1.00 97.38 105 ALA A O 1
ATOM 797 N N . LEU A 1 106 ? -0.260 1.528 14.720 1.00 97.19 106 LEU A N 1
ATOM 798 C CA . LEU A 1 106 ? -1.246 1.464 15.796 1.00 97.19 106 LEU A CA 1
ATOM 799 C C . LEU A 1 106 ? -0.671 2.030 17.096 1.00 97.19 106 LEU A C 1
ATOM 801 O O . LEU A 1 106 ? 0.470 1.722 17.459 1.00 97.19 106 LEU A O 1
ATOM 805 N N . ALA A 1 107 ? -1.481 2.813 17.802 1.00 96.56 107 ALA A N 1
ATOM 806 C CA . ALA A 1 107 ? -1.212 3.226 19.174 1.00 96.56 107 ALA A CA 1
ATOM 807 C C . ALA A 1 107 ? -1.459 2.073 20.168 1.00 96.56 107 ALA A C 1
ATOM 809 O O . ALA A 1 107 ? -2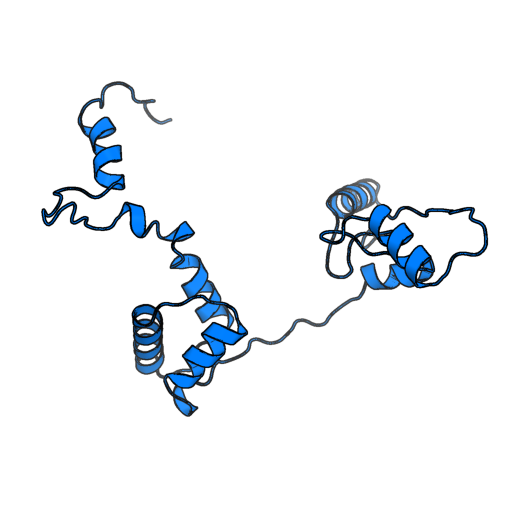.118 1.083 19.844 1.00 96.56 107 ALA A O 1
ATOM 810 N N . ASP A 1 108 ? -0.931 2.188 21.390 1.00 97.50 108 ASP A N 1
ATOM 811 C CA . ASP A 1 108 ? -1.066 1.135 22.408 1.00 97.50 108 ASP A CA 1
ATOM 812 C C . ASP A 1 108 ? -2.532 0.819 22.743 1.00 97.50 108 ASP A C 1
ATOM 814 O O . ASP A 1 108 ? -2.891 -0.351 22.857 1.00 97.50 108 ASP A O 1
ATOM 818 N N . ASP A 1 109 ? -3.395 1.834 22.819 1.00 96.88 109 ASP A N 1
ATOM 819 C CA . ASP A 1 109 ? -4.832 1.674 23.069 1.00 96.88 109 ASP A CA 1
ATOM 820 C C . ASP A 1 109 ? -5.565 0.990 21.902 1.00 96.88 109 ASP A C 1
ATOM 822 O O . ASP A 1 109 ? -6.515 0.235 22.109 1.00 96.88 109 ASP A O 1
ATOM 826 N N . GLU A 1 110 ? -5.108 1.204 20.667 1.00 97.88 110 GLU A N 1
ATOM 827 C CA . GLU A 1 110 ? -5.619 0.518 19.477 1.00 97.88 110 GLU A CA 1
ATOM 828 C C . GLU A 1 110 ? -5.200 -0.958 19.442 1.00 97.88 110 GLU A C 1
ATOM 830 O O . GLU A 1 110 ? -6.000 -1.818 19.061 1.00 97.88 110 GLU A O 1
ATOM 835 N N . ILE A 1 111 ? -3.972 -1.268 19.872 1.00 98.31 111 ILE A N 1
ATOM 836 C CA . ILE A 1 111 ? -3.500 -2.649 20.044 1.00 98.31 111 ILE A CA 1
ATOM 837 C C . ILE A 1 111 ? -4.328 -3.352 21.121 1.00 98.31 111 ILE A C 1
ATOM 839 O O . ILE A 1 111 ? -4.805 -4.464 20.888 1.00 98.31 111 ILE A O 1
ATOM 843 N N . ASP A 1 112 ? -4.547 -2.700 22.261 1.00 98.19 112 ASP A N 1
ATOM 844 C CA . ASP A 1 112 ? -5.328 -3.259 23.365 1.00 98.19 112 ASP A CA 1
ATOM 845 C C . ASP A 1 112 ? -6.791 -3.490 22.944 1.00 98.19 112 ASP A C 1
ATOM 847 O O . ASP A 1 112 ? -7.362 -4.553 23.198 1.00 98.19 112 ASP A O 1
ATOM 851 N N . TYR A 1 113 ? -7.380 -2.552 22.192 1.00 98.31 113 TYR A N 1
ATOM 852 C CA . TYR A 1 113 ? -8.712 -2.717 21.607 1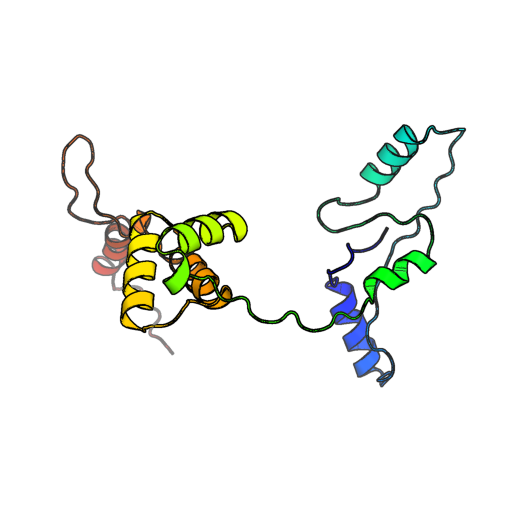.00 98.31 113 TYR A CA 1
ATOM 853 C C . TYR A 1 113 ? -8.804 -3.955 20.702 1.00 98.31 113 TYR A C 1
ATOM 855 O O . TYR A 1 113 ? -9.770 -4.722 20.789 1.00 98.31 113 TYR A O 1
ATOM 863 N N . LEU A 1 114 ? -7.818 -4.154 19.821 1.00 98.38 114 LEU A N 1
ATOM 864 C CA . LEU A 1 114 ? -7.773 -5.300 18.911 1.00 98.38 114 LEU A CA 1
ATOM 865 C C . LEU A 1 114 ? -7.573 -6.610 19.671 1.00 98.38 114 LEU A C 1
ATOM 867 O O . LEU A 1 114 ? -8.277 -7.584 19.397 1.00 98.38 114 LEU A O 1
ATOM 871 N N . GLN A 1 115 ? -6.668 -6.627 20.649 1.00 98.38 115 GLN A N 1
ATOM 872 C CA . GLN A 1 115 ? -6.461 -7.776 21.521 1.00 98.38 115 GLN A CA 1
ATOM 873 C C . GLN A 1 115 ? -7.776 -8.197 22.175 1.00 98.38 115 GLN A C 1
ATOM 875 O O . GLN A 1 115 ? -8.182 -9.356 22.057 1.00 98.38 115 GLN A O 1
ATOM 880 N N . ASP A 1 116 ? -8.479 -7.260 22.803 1.00 98.19 116 ASP A N 1
ATOM 881 C CA . ASP A 1 116 ? -9.756 -7.524 23.455 1.00 98.19 116 ASP A CA 1
ATOM 882 C C . ASP A 1 116 ? -10.824 -8.001 22.464 1.00 98.19 116 ASP A C 1
ATOM 884 O O . ASP A 1 116 ? -11.578 -8.936 22.746 1.00 98.19 116 ASP A O 1
ATOM 888 N N . ALA A 1 117 ? -10.908 -7.375 21.288 1.00 98.31 117 ALA A N 1
ATOM 889 C CA . ALA A 1 117 ? -11.880 -7.736 20.264 1.00 98.31 117 ALA A CA 1
ATOM 890 C C . ALA A 1 117 ? -11.693 -9.176 19.774 1.00 98.31 117 ALA A C 1
ATOM 892 O O . ALA A 1 117 ? -12.651 -9.952 19.783 1.00 98.31 117 ALA A O 1
ATOM 893 N N . PHE A 1 118 ? -10.476 -9.552 19.388 1.00 98.38 118 PHE A N 1
ATOM 894 C CA . PHE A 1 118 ? -10.201 -10.880 18.841 1.00 98.38 118 PHE A CA 1
ATOM 895 C C . PHE A 1 118 ? -10.150 -11.968 19.920 1.00 98.38 118 PHE A C 1
ATOM 897 O O . PHE A 1 118 ? -10.594 -13.090 19.669 1.00 98.38 118 PHE A O 1
ATOM 904 N N . THR A 1 119 ? -9.771 -11.620 21.154 1.00 97.56 119 THR A N 1
ATOM 905 C CA . THR A 1 119 ? -9.923 -12.517 22.312 1.00 97.56 119 THR A CA 1
ATOM 906 C C . THR A 1 119 ? -11.396 -12.841 22.562 1.00 97.56 119 THR A C 1
ATOM 908 O O . THR A 1 119 ? -11.754 -14.009 22.700 1.00 97.56 119 THR A O 1
ATOM 911 N N . ARG A 1 120 ? -12.289 -11.837 22.542 1.00 98.00 120 ARG A N 1
ATOM 912 C CA . ARG A 1 120 ? -13.743 -12.062 22.674 1.00 98.00 120 ARG A CA 1
ATOM 913 C C . ARG A 1 120 ? -14.327 -12.882 21.524 1.00 98.00 120 ARG A C 1
ATOM 915 O O . ARG A 1 120 ? -15.253 -13.655 21.747 1.00 98.00 120 ARG A O 1
ATOM 922 N N . LEU A 1 121 ? -13.812 -12.707 20.308 1.00 98.00 121 LEU A N 1
ATOM 923 C CA . LEU A 1 121 ? -14.228 -13.490 19.141 1.00 98.00 121 LEU A CA 1
ATOM 924 C C . LEU A 1 121 ? -13.698 -14.932 19.166 1.00 98.00 121 LEU A C 1
ATOM 926 O O . LEU A 1 121 ? -14.156 -15.746 18.365 1.00 98.00 121 LEU A O 1
ATOM 930 N N . GLY A 1 122 ? -12.749 -15.252 20.051 1.00 97.88 122 GLY A N 1
ATOM 931 C CA . GLY A 1 122 ? -12.176 -16.590 20.181 1.00 97.88 122 GLY A CA 1
ATOM 932 C C . GLY A 1 122 ? -11.424 -17.056 18.934 1.00 97.88 122 GLY A C 1
ATOM 933 O O . GLY A 1 122 ? -11.374 -18.255 18.667 1.00 97.88 122 GLY A O 1
ATOM 934 N N . ARG A 1 123 ? -10.874 -16.126 18.141 1.00 98.50 123 ARG A N 1
ATOM 935 C CA . ARG A 1 123 ? -10.114 -16.437 16.922 1.00 98.50 123 ARG A CA 1
ATOM 936 C C . ARG A 1 123 ? -8.989 -15.439 16.687 1.00 98.50 123 ARG A C 1
ATOM 938 O O . ARG A 1 123 ? -9.077 -14.285 17.09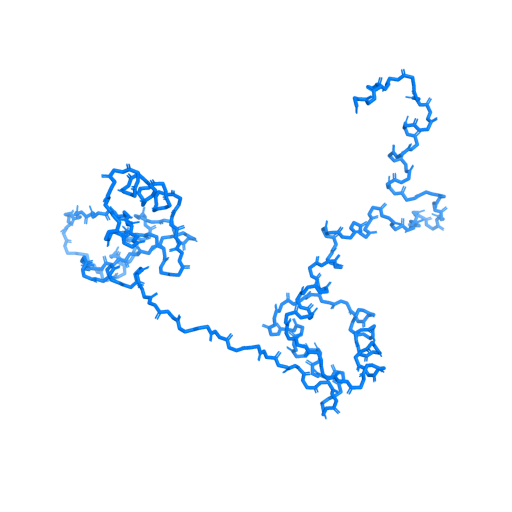9 1.00 98.50 123 ARG A O 1
ATOM 945 N N . ASN A 1 124 ? -7.988 -15.874 15.935 1.00 98.69 124 ASN A N 1
ATOM 946 C CA . ASN A 1 124 ? -6.926 -15.001 15.459 1.00 98.69 124 ASN A CA 1
ATOM 947 C C . ASN A 1 124 ? -7.443 -13.979 14.421 1.00 98.69 124 ASN A C 1
ATOM 949 O O . ASN A 1 124 ? -8.330 -14.311 13.618 1.00 98.69 124 ASN A O 1
ATOM 953 N N . PRO A 1 125 ? -6.909 -12.743 14.427 1.00 98.44 125 PRO A N 1
ATOM 954 C CA . PRO A 1 125 ? -7.109 -11.795 13.341 1.00 98.44 125 PRO A CA 1
ATOM 955 C C . PRO A 1 125 ? -6.324 -12.194 12.092 1.00 98.44 125 PRO A C 1
ATOM 957 O O . PRO A 1 125 ? -5.188 -12.661 12.177 1.00 98.44 125 PRO A O 1
ATOM 960 N N . ASN A 1 126 ? -6.898 -11.925 10.924 1.00 98.56 126 ASN A N 1
ATOM 961 C CA . ASN A 1 126 ? -6.163 -11.951 9.665 1.00 98.56 126 ASN A CA 1
ATOM 962 C C . ASN A 1 126 ? -5.437 -10.618 9.427 1.00 98.56 126 ASN A C 1
ATOM 964 O O . ASN A 1 126 ? -5.904 -9.554 9.837 1.00 98.56 126 ASN A O 1
ATOM 968 N N . ASP A 1 127 ? -4.325 -10.666 8.699 1.00 97.94 127 ASP A N 1
ATOM 969 C CA . ASP A 1 127 ? -3.544 -9.506 8.260 1.00 97.94 127 ASP A CA 1
ATOM 970 C C . ASP A 1 127 ? -4.405 -8.404 7.618 1.00 97.94 127 ASP A C 1
ATOM 972 O O . ASP A 1 127 ? -4.275 -7.230 7.965 1.00 97.94 127 ASP A O 1
ATOM 976 N N . ILE A 1 128 ? -5.343 -8.782 6.748 1.00 97.81 128 ILE A N 1
ATOM 977 C CA . ILE A 1 128 ? -6.268 -7.865 6.079 1.00 97.81 128 ILE A CA 1
ATOM 978 C C . ILE A 1 128 ? -7.237 -7.175 7.050 1.00 97.81 128 ILE A C 1
ATOM 980 O O . ILE A 1 128 ? -7.585 -6.013 6.842 1.00 97.81 128 ILE A O 1
ATOM 984 N N . GLU A 1 129 ? -7.653 -7.848 8.129 1.00 98.56 129 GLU A N 1
ATOM 985 C CA . GLU A 1 129 ? -8.540 -7.264 9.144 1.00 98.56 129 GLU A CA 1
ATOM 986 C C . GLU A 1 129 ? -7.800 -6.184 9.942 1.00 98.56 129 GLU A C 1
ATOM 988 O O . GLU A 1 129 ? -8.349 -5.106 10.182 1.00 98.56 129 GLU A O 1
ATOM 993 N N . LEU A 1 130 ? -6.533 -6.444 10.286 1.00 98.25 130 LEU A N 1
ATOM 994 C CA . LEU A 1 130 ? -5.674 -5.479 10.974 1.00 98.25 130 LEU A CA 1
ATOM 995 C C . LEU A 1 130 ? -5.336 -4.282 10.079 1.00 98.25 130 LEU A C 1
ATOM 997 O O . LEU A 1 130 ? -5.435 -3.141 10.527 1.00 98.25 130 LEU A O 1
ATOM 1001 N N . TYR A 1 131 ? -5.012 -4.518 8.803 1.00 98.00 131 TYR A N 1
ATOM 1002 C CA . TYR A 1 131 ? -4.779 -3.443 7.833 1.00 98.00 131 TYR A CA 1
ATOM 1003 C C . TYR A 1 131 ? -6.007 -2.556 7.651 1.00 98.00 131 TYR A C 1
ATOM 1005 O O . TYR A 1 131 ? -5.901 -1.331 7.690 1.00 98.00 131 TYR A O 1
ATOM 1013 N N . MET A 1 132 ? -7.185 -3.161 7.476 1.00 97.88 132 MET A N 1
ATOM 1014 C CA . MET A 1 132 ? -8.437 -2.418 7.344 1.00 97.88 132 MET A CA 1
ATOM 1015 C C . MET A 1 132 ? -8.684 -1.542 8.577 1.00 97.88 132 MET A C 1
ATOM 1017 O O . MET A 1 132 ? -9.013 -0.361 8.438 1.00 97.88 132 MET A O 1
ATOM 1021 N N . PHE A 1 133 ? -8.497 -2.103 9.775 1.00 98.31 133 PHE A N 1
ATOM 1022 C CA . PHE A 1 133 ? -8.651 -1.363 11.021 1.00 98.31 133 PHE A CA 1
ATOM 1023 C C . PHE A 1 133 ? -7.665 -0.190 11.113 1.00 98.31 133 PHE A C 1
ATOM 1025 O O . PHE A 1 133 ? -8.086 0.930 11.403 1.00 98.31 133 PHE A O 1
ATOM 1032 N N . ALA A 1 134 ? -6.385 -0.421 10.817 1.00 97.44 134 ALA A N 1
ATOM 1033 C CA . ALA A 1 134 ? -5.343 0.601 10.867 1.00 97.44 134 ALA A CA 1
ATOM 1034 C C . ALA A 1 134 ? -5.627 1.762 9.903 1.00 97.44 134 ALA A C 1
ATOM 1036 O O . ALA A 1 134 ? -5.605 2.927 10.295 1.00 97.44 134 ALA A O 1
ATOM 1037 N N . GLN A 1 135 ? -6.002 1.462 8.656 1.00 95.56 135 GLN A N 1
ATOM 1038 C CA . GLN A 1 135 ? -6.316 2.499 7.672 1.00 95.56 135 GLN A CA 1
ATOM 1039 C C . GLN A 1 135 ? -7.530 3.338 8.092 1.00 95.56 135 GLN A C 1
ATOM 1041 O O . GLN A 1 135 ? -7.497 4.566 7.974 1.00 95.56 135 GLN A O 1
ATOM 1046 N N . ALA A 1 136 ? -8.578 2.701 8.622 1.00 95.50 136 ALA A N 1
ATOM 1047 C CA . ALA A 1 136 ? -9.789 3.384 9.076 1.00 95.50 136 ALA A CA 1
ATOM 1048 C C . ALA A 1 136 ? -9.567 4.250 10.330 1.00 95.50 136 ALA A C 1
ATOM 1050 O O . ALA A 1 136 ? -10.238 5.272 10.494 1.00 95.50 136 ALA A O 1
ATOM 1051 N N . ASN A 1 137 ? -8.630 3.856 11.198 1.00 94.88 137 ASN A N 1
ATOM 1052 C CA . ASN A 1 137 ? -8.320 4.554 12.447 1.00 94.88 137 ASN A CA 1
ATOM 1053 C C . ASN A 1 137 ? -7.056 5.421 12.372 1.00 94.88 137 ASN A C 1
ATOM 1055 O O . ASN A 1 137 ? -6.710 6.075 13.353 1.00 94.88 137 ASN A O 1
ATOM 1059 N N . SER A 1 138 ? -6.410 5.515 11.208 1.00 93.62 138 SER A N 1
ATOM 1060 C CA . SER A 1 138 ? -5.344 6.491 10.968 1.00 93.62 138 SER A CA 1
ATOM 1061 C C . SER A 1 138 ? -5.827 7.918 11.259 1.00 93.62 138 SER A C 1
ATOM 1063 O O . SER A 1 138 ? -7.018 8.219 11.129 1.00 93.62 138 SER A O 1
ATOM 1065 N N . GLU A 1 139 ? -4.912 8.820 11.636 1.00 93.44 139 GLU A N 1
ATOM 1066 C CA . GLU A 1 139 ? -5.256 10.237 11.835 1.00 93.44 139 GLU A CA 1
ATOM 1067 C C . GLU A 1 139 ? -5.980 10.782 10.604 1.00 93.44 139 GLU A C 1
ATOM 1069 O O . GLU A 1 139 ? -7.085 11.300 10.739 1.00 93.44 139 GLU A O 1
ATOM 1074 N N . HIS A 1 140 ? -5.409 10.558 9.420 1.00 93.44 140 HIS A N 1
ATOM 1075 C CA . HIS A 1 140 ? -5.910 11.094 8.161 1.00 93.44 140 HIS A CA 1
ATOM 1076 C C . HIS A 1 140 ? -7.376 10.716 7.903 1.00 93.44 140 HIS A C 1
ATOM 1078 O O . HIS A 1 140 ? -8.162 11.521 7.411 1.00 93.44 140 HIS A O 1
ATOM 1084 N N . CYS A 1 141 ? -7.772 9.487 8.239 1.00 91.94 141 CYS A N 1
ATOM 1085 C CA . CYS A 1 141 ? -9.147 9.032 8.045 1.00 91.94 141 CYS A CA 1
ATOM 1086 C C . CYS A 1 141 ? -10.060 9.456 9.198 1.00 91.94 141 CYS A C 1
ATOM 1088 O O . CYS A 1 141 ? -11.202 9.878 8.986 1.00 91.94 141 CYS A O 1
ATOM 1090 N N . ARG A 1 142 ? -9.572 9.346 10.436 1.00 92.12 142 ARG A N 1
ATOM 1091 C CA . ARG A 1 142 ? -10.385 9.537 11.639 1.00 92.12 142 ARG A CA 1
ATOM 1092 C C . ARG A 1 142 ? -10.462 10.994 12.091 1.00 92.12 142 ARG A C 1
ATOM 1094 O O . ARG A 1 142 ? -11.321 11.324 12.908 1.00 92.12 142 ARG A O 1
ATOM 1101 N N . HIS A 1 143 ? -9.614 11.860 11.540 1.00 93.31 143 HIS A N 1
ATOM 1102 C CA . HIS A 1 143 ? -9.499 13.277 11.869 1.00 93.31 143 HIS A CA 1
ATOM 1103 C C . HIS A 1 143 ? -9.429 13.478 13.389 1.00 93.31 143 HIS A C 1
ATOM 1105 O O . HIS A 1 143 ? -10.212 14.238 13.974 1.00 93.31 143 HIS A O 1
ATOM 1111 N N . LYS A 1 144 ? -8.545 12.713 14.049 1.00 92.56 144 LYS A N 1
ATOM 1112 C CA . LYS A 1 144 ? -8.465 12.642 15.518 1.00 92.56 144 LYS A CA 1
ATOM 1113 C C . LYS A 1 144 ? -8.190 14.028 16.099 1.00 92.56 144 LYS A C 1
ATOM 1115 O O . LYS A 1 144 ? -8.889 14.450 17.014 1.00 92.56 144 LYS A O 1
ATOM 1120 N N . ILE A 1 145 ? -7.260 14.774 15.497 1.00 94.38 145 ILE A N 1
ATOM 1121 C CA . ILE A 1 145 ? -6.872 16.122 15.943 1.00 94.38 145 ILE A CA 1
ATOM 1122 C C . ILE A 1 145 ? -8.048 17.101 15.822 1.00 94.38 145 ILE A C 1
ATOM 1124 O O . ILE A 1 145 ? -8.331 17.878 16.732 1.00 94.38 145 ILE A O 1
ATOM 1128 N N . PHE A 1 146 ? -8.788 17.038 14.714 1.00 95.19 146 PHE A N 1
ATOM 1129 C CA . PHE A 1 146 ? -9.930 17.924 14.481 1.00 95.19 146 PHE A CA 1
ATOM 1130 C C . PHE A 1 146 ? -11.101 17.679 15.439 1.00 95.19 146 PHE A C 1
ATOM 1132 O O . PHE A 1 146 ? -11.882 18.601 15.693 1.00 95.19 146 PHE A O 1
ATOM 1139 N N . ASN A 1 147 ? -11.227 16.459 15.963 1.00 94.38 147 ASN A N 1
ATOM 1140 C CA . ASN A 1 147 ? -12.276 16.069 16.902 1.00 94.38 147 ASN A CA 1
ATOM 1141 C C . ASN A 1 147 ? -11.832 16.088 18.372 1.00 94.38 147 ASN A C 1
ATOM 1143 O O . ASN A 1 147 ? -12.688 15.921 19.235 1.00 94.38 147 ASN A O 1
ATOM 1147 N N . ALA A 1 148 ? -10.547 16.306 18.652 1.00 94.69 148 ALA A N 1
ATOM 1148 C CA . ALA A 1 148 ? -10.004 16.292 20.003 1.00 94.69 148 ALA A CA 1
ATOM 1149 C C . ALA A 1 148 ? -10.528 17.442 20.876 1.00 94.69 148 ALA A C 1
ATOM 1151 O O . ALA A 1 148 ? -10.890 18.518 20.379 1.00 94.69 148 ALA A O 1
ATOM 1152 N N . ASP A 1 149 ? -10.493 17.209 22.187 1.00 95.94 149 ASP A N 1
ATOM 1153 C CA . ASP A 1 149 ? -10.564 18.254 23.202 1.00 95.94 149 ASP A CA 1
ATOM 1154 C C . ASP A 1 149 ? -9.196 18.935 23.344 1.00 95.94 149 ASP A C 1
ATOM 1156 O O . ASP A 1 149 ? -8.152 18.306 23.168 1.00 95.94 149 ASP A O 1
ATOM 1160 N N . TRP A 1 150 ? -9.201 20.231 23.662 1.00 95.81 150 TRP A N 1
ATOM 1161 C CA . TRP A 1 150 ? -7.988 21.047 23.726 1.00 95.81 150 TRP A CA 1
ATOM 1162 C C . TRP A 1 150 ? -7.832 21.691 25.099 1.00 95.81 150 TRP A C 1
ATOM 1164 O O . TRP A 1 150 ? -8.802 22.181 25.677 1.00 95.81 150 TRP A O 1
ATOM 1174 N N . ILE A 1 151 ? -6.596 21.734 25.591 1.00 96.12 151 ILE A N 1
ATOM 1175 C CA . ILE A 1 151 ? -6.181 22.554 26.730 1.00 96.12 151 ILE A CA 1
ATOM 1176 C C . ILE A 1 151 ? -5.081 23.478 26.211 1.00 96.12 151 ILE A C 1
ATOM 1178 O O . ILE A 1 151 ? -4.069 22.995 25.705 1.00 96.12 151 ILE A O 1
ATOM 1182 N N . ILE A 1 152 ? -5.291 24.790 26.292 1.00 96.19 152 ILE A N 1
ATOM 1183 C CA . ILE A 1 152 ? -4.348 25.811 25.812 1.00 96.19 152 ILE A CA 1
ATOM 1184 C C . ILE A 1 152 ? -3.963 26.667 27.012 1.00 96.19 152 ILE A C 1
ATOM 1186 O O . ILE A 1 152 ? -4.844 27.156 27.711 1.00 96.19 152 ILE A O 1
ATOM 1190 N N . ASP A 1 153 ? -2.662 26.775 27.291 1.00 96.31 153 ASP A N 1
ATOM 1191 C CA . ASP A 1 153 ? -2.114 27.522 28.435 1.00 96.31 153 ASP A CA 1
ATOM 1192 C C . ASP A 1 153 ? -2.739 27.144 29.795 1.00 96.31 153 ASP A C 1
ATOM 1194 O O . ASP A 1 153 ? -2.870 27.960 30.702 1.00 96.31 153 ASP A O 1
ATOM 1198 N N . GLY A 1 154 ? -3.117 25.870 29.947 1.00 96.25 154 GLY A N 1
ATOM 1199 C CA . GLY A 1 154 ? -3.752 25.334 31.156 1.00 96.25 154 GLY A CA 1
ATOM 1200 C C . GLY A 1 154 ? -5.279 25.453 31.189 1.00 96.25 154 GLY A C 1
ATOM 1201 O O . GLY A 1 154 ? -5.899 24.930 32.113 1.00 96.25 154 GLY A O 1
ATOM 1202 N N . GLU A 1 155 ? -5.904 26.062 30.179 1.00 95.94 155 GLU A N 1
ATOM 1203 C CA . GLU A 1 155 ? -7.354 26.260 30.120 1.00 95.94 155 GLU A CA 1
ATOM 1204 C C . GLU A 1 155 ? -8.041 25.313 29.128 1.00 95.94 155 GLU A C 1
ATOM 1206 O O . GLU A 1 155 ? -7.708 25.268 27.937 1.00 95.94 155 GLU A O 1
ATOM 1211 N N . GLN A 1 156 ? -9.045 24.571 29.613 1.00 96.88 156 GLN A N 1
ATOM 1212 C CA . GLN A 1 156 ? -9.849 23.668 28.789 1.00 96.88 156 GLN A CA 1
ATOM 1213 C C . GLN A 1 156 ? -10.748 24.448 27.823 1.00 96.88 156 GLN A C 1
ATOM 1215 O O . GLN A 1 156 ? -11.535 25.307 28.221 1.00 96.88 156 GLN A O 1
ATOM 1220 N N . GLN A 1 157 ? -10.669 24.096 26.544 1.00 97.62 157 GLN A N 1
ATOM 1221 C CA . GLN A 1 157 ? -11.419 24.746 25.480 1.00 97.62 157 GLN A CA 1
ATOM 1222 C C . GLN A 1 157 ? -12.791 24.080 25.274 1.00 97.62 157 GLN A C 1
ATOM 1224 O O . GLN A 1 157 ? -12.899 22.853 25.279 1.00 97.62 157 GLN A O 1
ATOM 1229 N N . PRO A 1 158 ? -13.862 24.858 25.031 1.00 96.12 158 PRO A N 1
ATOM 1230 C CA . PRO A 1 158 ? -15.235 24.341 24.994 1.00 96.12 158 PRO A CA 1
ATOM 1231 C C . PRO A 1 158 ? -15.629 23.657 23.670 1.00 96.12 158 PRO A C 1
ATOM 1233 O O . PRO A 1 158 ? -16.750 23.149 23.535 1.00 96.12 158 PRO A O 1
ATOM 1236 N N . LYS A 1 159 ? -14.775 23.715 22.642 1.00 95.06 159 LYS A N 1
ATOM 1237 C CA . LYS A 1 159 ? -15.054 23.197 21.295 1.00 95.06 159 LYS A CA 1
ATOM 1238 C C . LYS A 1 159 ? -13.799 22.574 20.690 1.00 95.06 159 LYS A C 1
ATOM 1240 O O . LYS A 1 159 ? -12.721 23.146 20.792 1.00 95.06 159 LYS A O 1
ATOM 1245 N N . SER A 1 160 ? -13.983 21.477 19.960 1.00 97.06 160 SER A N 1
ATOM 1246 C CA . SER A 1 160 ? -12.977 20.965 19.029 1.00 97.06 160 SER A CA 1
ATOM 1247 C C . SER A 1 160 ? -12.822 21.880 17.808 1.00 97.06 160 SER A C 1
ATOM 1249 O O . SER A 1 160 ? -13.716 22.685 17.503 1.00 97.06 160 SER A O 1
ATOM 1251 N N . LEU A 1 161 ? -11.729 21.717 17.052 1.00 96.44 161 LEU A N 1
ATOM 1252 C CA . LEU A 1 161 ? -11.496 22.460 15.804 1.00 96.44 161 LEU A CA 1
ATOM 1253 C C . LEU A 1 161 ? -12.660 22.284 14.820 1.00 96.44 161 LEU A C 1
ATOM 1255 O O . LEU A 1 161 ? -13.172 23.257 14.263 1.00 96.44 161 LEU A O 1
ATOM 1259 N N . PHE A 1 162 ? -13.152 21.053 14.656 1.00 95.69 162 PHE A N 1
ATOM 1260 C CA . PHE A 1 162 ? -14.264 20.779 13.749 1.00 95.69 162 PHE A CA 1
ATOM 1261 C C . PHE A 1 162 ? -15.569 21.440 14.209 1.00 95.69 162 PHE A C 1
ATOM 1263 O O . PHE A 1 162 ? -16.342 21.945 13.391 1.00 95.69 162 PHE A O 1
ATOM 1270 N N . LYS A 1 163 ? -15.810 21.507 15.524 1.00 95.62 163 LYS A N 1
ATOM 1271 C CA . LYS A 1 163 ? -16.980 22.195 16.084 1.00 95.62 163 LYS A CA 1
ATOM 1272 C C . LYS A 1 163 ? -16.884 23.714 15.924 1.00 95.62 163 LYS A C 1
ATOM 1274 O O . LYS A 1 163 ? -17.910 24.365 15.732 1.00 95.62 163 LYS A O 1
ATOM 1279 N N . MET A 1 164 ? -15.678 24.285 15.947 1.00 95.94 164 MET A N 1
ATOM 1280 C CA . MET A 1 164 ? -15.472 25.694 15.597 1.00 95.94 164 MET A CA 1
ATOM 1281 C C . MET A 1 164 ? -15.809 25.966 14.126 1.00 95.94 164 MET A C 1
ATOM 1283 O O . MET A 1 164 ? -16.532 26.918 13.845 1.00 95.94 164 MET A O 1
ATOM 1287 N N . ILE A 1 165 ? -15.404 25.088 13.203 1.00 94.44 165 ILE A N 1
ATOM 1288 C CA . ILE A 1 165 ? -15.769 25.200 11.780 1.00 94.44 165 ILE A CA 1
ATOM 1289 C C . ILE A 1 165 ? -17.292 25.110 11.597 1.00 94.44 165 ILE A C 1
ATOM 1291 O O . ILE A 1 165 ? -17.888 25.989 10.971 1.00 94.44 165 ILE A O 1
ATOM 1295 N N . LYS A 1 166 ? -17.952 24.110 12.201 1.00 92.19 166 LYS A N 1
ATOM 1296 C CA . LYS A 1 166 ? -19.422 23.953 12.140 1.00 92.19 166 LYS A CA 1
ATOM 1297 C C . LYS A 1 166 ? -20.182 25.149 12.708 1.00 92.19 166 LYS A C 1
ATOM 1299 O O . LYS A 1 166 ? -21.302 25.417 12.282 1.00 92.19 166 LYS A O 1
ATOM 1304 N N . ASN A 1 167 ? -19.582 25.904 13.623 1.00 92.94 167 ASN A N 1
ATOM 1305 C CA . ASN A 1 167 ? -20.230 27.083 14.179 1.00 92.94 167 ASN A CA 1
ATOM 1306 C C . ASN A 1 167 ? -20.515 28.163 13.122 1.00 92.94 167 ASN A C 1
ATOM 1308 O O . ASN A 1 167 ? -21.515 28.869 13.234 1.00 92.94 167 ASN A O 1
ATOM 1312 N N . THR A 1 168 ? -19.699 28.254 12.066 1.00 91.56 168 THR A N 1
ATOM 1313 C CA . THR A 1 168 ? -19.958 29.173 10.943 1.00 91.56 168 THR A CA 1
ATOM 1314 C C . THR A 1 168 ? -21.278 28.841 10.236 1.00 91.56 168 THR A C 1
ATOM 1316 O O . THR A 1 168 ? -22.048 29.752 9.925 1.00 91.56 168 THR A O 1
ATOM 1319 N N . PHE A 1 169 ? -21.583 27.546 10.084 1.00 87.25 169 PHE A N 1
ATOM 1320 C CA . PHE A 1 169 ? -22.847 27.034 9.553 1.00 87.25 169 PHE A CA 1
ATOM 1321 C C . PHE A 1 169 ? -24.020 27.298 10.505 1.00 87.25 169 PHE A C 1
ATOM 1323 O O . PHE A 1 169 ? -25.070 27.763 10.068 1.00 87.25 169 PHE A O 1
ATOM 1330 N N . GLU A 1 170 ? -23.841 27.064 11.808 1.00 88.69 170 GLU A N 1
ATOM 1331 C CA . GLU A 1 170 ? -24.876 27.333 12.819 1.00 88.69 170 GLU A CA 1
ATOM 1332 C C . GLU A 1 170 ? -25.285 28.813 12.856 1.00 88.69 170 GLU A C 1
ATOM 1334 O O . GLU A 1 170 ? -26.442 29.130 13.127 1.00 88.69 170 GLU A O 1
ATOM 1339 N N . LYS A 1 171 ? -24.342 29.727 12.590 1.00 88.81 171 LYS A N 1
ATOM 1340 C CA . LYS A 1 171 ? -24.571 31.177 12.643 1.00 88.81 171 LYS A CA 1
ATOM 1341 C C . LYS A 1 171 ? -25.016 31.796 11.316 1.00 88.81 171 LYS A C 1
ATOM 1343 O O . LYS A 1 171 ? -25.607 32.868 11.351 1.00 88.81 171 LYS A O 1
ATOM 1348 N N . ASN A 1 172 ? -24.791 31.137 10.175 1.00 80.25 172 ASN A N 1
ATOM 1349 C CA . ASN A 1 172 ? -25.086 31.680 8.840 1.00 80.25 172 ASN A CA 1
ATOM 1350 C C . ASN A 1 172 ? -25.846 30.678 7.950 1.00 80.25 172 ASN A C 1
ATOM 1352 O O . ASN A 1 172 ? -25.435 30.369 6.834 1.00 80.25 172 ASN A O 1
ATOM 1356 N N . ALA A 1 173 ? -26.989 30.176 8.422 1.00 71.12 173 ALA A N 1
ATOM 1357 C CA . ALA A 1 173 ? -27.766 29.143 7.727 1.00 71.12 173 ALA A CA 1
ATOM 1358 C C . ALA A 1 173 ? -28.485 29.602 6.432 1.00 71.12 173 ALA A C 1
ATOM 1360 O O . ALA A 1 173 ? -29.143 28.779 5.796 1.00 71.12 173 ALA A O 1
ATOM 1361 N N . GLY A 1 174 ? -28.400 30.887 6.057 1.00 64.56 174 GLY A N 1
ATOM 1362 C CA . GLY A 1 174 ? -29.206 31.509 4.994 1.00 64.56 174 GLY A CA 1
ATOM 1363 C C . GLY A 1 174 ? -28.739 31.274 3.551 1.00 64.56 174 GLY A C 1
ATOM 1364 O O . GLY A 1 174 ? -29.521 31.483 2.630 1.00 64.56 174 GLY A O 1
ATOM 1365 N N . LEU A 1 175 ? -27.504 30.815 3.329 1.00 60.09 175 LEU A N 1
ATOM 1366 C CA . LEU A 1 175 ? -26.973 30.504 1.996 1.00 60.09 175 LEU A CA 1
ATOM 1367 C C . LEU A 1 175 ? -26.920 28.989 1.811 1.00 60.09 175 LEU A C 1
ATOM 1369 O O . LEU A 1 175 ? -25.873 28.362 1.954 1.00 60.09 175 LEU A O 1
ATOM 1373 N N . ARG A 1 176 ? -28.075 28.382 1.539 1.00 65.25 176 ARG A N 1
ATOM 1374 C CA . ARG A 1 176 ? -28.144 26.969 1.153 1.00 65.25 176 ARG A CA 1
ATOM 1375 C C . ARG A 1 176 ? -28.426 26.865 -0.338 1.00 65.25 176 ARG A C 1
ATOM 1377 O O . ARG A 1 176 ? -29.350 27.503 -0.833 1.00 65.25 176 ARG A O 1
ATOM 1384 N N . ALA A 1 177 ? -27.698 25.982 -1.018 1.00 67.75 177 ALA A N 1
ATOM 1385 C CA . ALA A 1 177 ? -28.293 25.265 -2.132 1.00 67.75 177 ALA A CA 1
ATOM 1386 C C . ALA A 1 177 ? -29.399 24.391 -1.526 1.00 67.75 177 ALA A C 1
ATOM 1388 O O . ALA A 1 177 ? -29.121 23.491 -0.730 1.00 67.75 177 ALA A O 1
ATOM 1389 N N . VAL A 1 178 ? -30.657 24.724 -1.815 1.00 54.66 178 VAL A N 1
ATOM 1390 C CA . VAL A 1 178 ? -31.774 23.801 -1.600 1.00 54.66 178 VAL A CA 1
ATOM 1391 C C . VAL A 1 178 ? -31.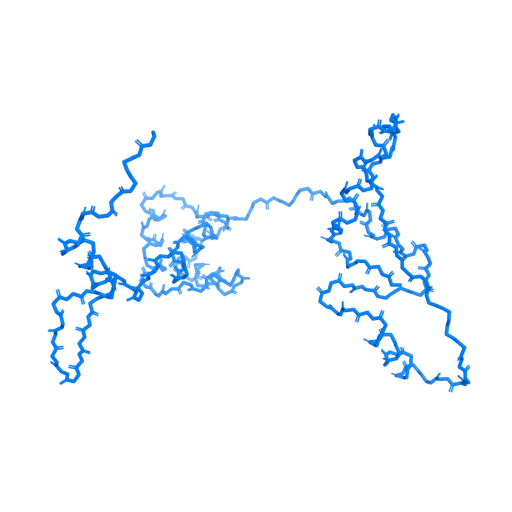424 22.564 -2.424 1.00 54.66 178 VAL A C 1
ATOM 1393 O O . VAL A 1 178 ? -31.252 22.680 -3.635 1.00 54.66 178 VAL A O 1
ATOM 1396 N N . GLY A 1 179 ? -31.177 21.436 -1.756 1.00 55.81 179 GLY A N 1
ATOM 1397 C CA . GLY A 1 179 ? -30.801 20.196 -2.428 1.00 55.81 179 GLY A CA 1
ATOM 1398 C C . GLY A 1 179 ? -31.820 19.833 -3.509 1.00 55.81 179 GLY A C 1
ATOM 1399 O O . GLY A 1 179 ? -33.022 19.987 -3.285 1.00 55.81 179 GLY A O 1
ATOM 1400 N N . LEU A 1 180 ? -31.311 19.407 -4.668 1.00 38.53 180 LEU A N 1
ATOM 1401 C CA . LEU A 1 180 ? -32.057 18.612 -5.646 1.00 38.53 180 LEU A CA 1
ATOM 1402 C C . LEU A 1 180 ? -32.365 17.230 -5.062 1.00 38.53 180 LEU A C 1
ATOM 1404 O O . LEU A 1 180 ? -31.493 16.709 -4.326 1.00 38.53 180 LEU A O 1
#

pLDDT: mean 94.6, std 8.18, range [38.53, 98.69]

Radius of gyration: 26.46 Å; chains: 1; bounding box: 67×50×64 Å

Sequence (180 aa):
MTPRPGTISPWSSKATDIAHNCGLAQVVRLERGVAYYVEASTLTEAQWAAVAAELHDRMMESVFDALEAGEKLFAHHQPTPVTSVDLLGEGRQALIDANLRLGLALADDEIDYLQDAFTRLGRNPNDIELYMFAQANSEHCRHKIFNADWIIDGEQQPKSLFKMIKNTFEKNAGLRAVGL

InterPro domains:
  IPR036604 Phosphoribosylformylglycinamidine synthase subunit PurS-like superfamily [SSF82697] (2-76)
  IPR040707 Phosphoribosylformylglycinamidine synthase, N-terminal [PF18076] (2-74)
  IPR041609 Phosphoribosylformylglycinamidine synthase, linker domain [PF18072] (96-144)